Protein AF-A0A0M6WQE7-F1 (afdb_monomer_lite)

InterPro domains:
  IPR007627 RNA polymerase sigma-70 region 2 [PF04542] (54-116)
  IPR013325 RNA polymerase sigma factor, region 2 [SSF88946] (50-130)
  IPR039425 RNA polymerase sigma-70-like [PTHR43133] (47-151)

Sequence (151 aa):
MVICLERTIFWQERLHVAAADCWRICRQHLLQMAVKQEKQDERAAVNQKAEKLLKDYGNSILRMAYAYLHNMSDAEDILQETLIKYLQTAPVLENPAHEKAWLLKVAANLSKNRIDYNRIRQTDELEETLVAEKREDLRFVWEAVRALPEK

Structure (mmCIF, N/CA/C/O backbone):
data_AF-A0A0M6WQE7-F1
#
_entry.id   AF-A0A0M6WQE7-F1
#
loop_
_atom_site.group_PDB
_atom_site.id
_atom_site.type_symbol
_atom_site.label_atom_id
_atom_site.label_alt_id
_atom_site.label_comp_id
_atom_site.label_asym_id
_atom_site.label_entity_id
_atom_site.label_seq_id
_atom_site.pdbx_PDB_ins_code
_atom_site.Cartn_x
_atom_site.Cartn_y
_atom_site.Cartn_z
_atom_site.occupancy
_atom_site.B_iso_or_equiv
_atom_site.auth_seq_id
_atom_site.auth_comp_id
_atom_site.auth_asym_id
_atom_site.auth_atom_id
_atom_site.pdbx_PDB_model_num
ATOM 1 N N . MET A 1 1 ? -40.754 45.560 50.103 1.00 53.50 1 MET A N 1
ATOM 2 C CA . MET A 1 1 ? -40.976 44.095 50.123 1.00 53.50 1 MET A CA 1
ATOM 3 C C . MET A 1 1 ? -40.876 43.463 48.729 1.00 53.50 1 MET A C 1
ATOM 5 O O . MET A 1 1 ? -40.276 42.405 48.625 1.00 53.50 1 MET A O 1
ATOM 9 N N . VAL A 1 2 ? -41.343 44.130 47.660 1.00 48.94 2 VAL A N 1
ATOM 10 C CA . VAL A 1 2 ? -41.249 43.652 46.256 1.00 48.94 2 VAL A CA 1
ATOM 11 C C . VAL A 1 2 ? -39.797 43.454 45.764 1.00 48.94 2 VAL A C 1
ATOM 13 O O . VAL A 1 2 ? -39.472 42.398 45.240 1.00 48.94 2 VAL A O 1
ATOM 16 N N . ILE A 1 3 ? -38.882 44.382 46.075 1.00 52.53 3 ILE A N 1
ATOM 17 C CA . ILE A 1 3 ? -37.453 44.319 45.674 1.00 52.53 3 ILE A CA 1
ATOM 18 C C . ILE A 1 3 ? -36.704 43.109 46.282 1.00 52.53 3 ILE A C 1
ATOM 20 O O . ILE A 1 3 ? -35.708 42.636 45.737 1.00 52.53 3 ILE A O 1
ATOM 24 N N . CYS A 1 4 ? -37.169 42.592 47.426 1.00 47.94 4 CYS A N 1
ATOM 25 C CA . CYS A 1 4 ? -36.535 41.448 48.087 1.00 47.94 4 CYS A CA 1
ATOM 26 C C . CYS A 1 4 ? -36.903 40.121 47.401 1.00 47.94 4 CYS A C 1
ATOM 28 O O . CYS A 1 4 ? -36.045 39.257 47.255 1.00 47.94 4 CYS A O 1
ATOM 30 N N . LEU A 1 5 ? -38.149 40.004 46.922 1.00 47.47 5 LEU A N 1
ATOM 31 C CA . LEU A 1 5 ? -38.651 38.843 46.179 1.00 47.47 5 LEU A CA 1
ATOM 32 C C . LEU A 1 5 ? -38.084 38.770 44.752 1.00 47.47 5 LEU A C 1
ATOM 34 O O . LEU A 1 5 ? -37.711 37.692 44.307 1.00 47.47 5 LEU A O 1
ATOM 38 N N . GLU A 1 6 ? -37.930 39.899 44.054 1.00 43.09 6 GLU A N 1
ATOM 39 C CA . GLU A 1 6 ? -37.287 39.917 42.726 1.00 43.09 6 GLU A CA 1
ATOM 40 C C . GLU A 1 6 ? -35.810 39.508 42.792 1.00 43.09 6 GLU A C 1
ATOM 42 O O . GLU A 1 6 ? -35.320 38.773 41.935 1.00 43.09 6 GLU A O 1
ATOM 47 N N . ARG A 1 7 ? -35.094 39.923 43.847 1.00 49.84 7 ARG A N 1
ATOM 48 C CA . ARG A 1 7 ? -33.700 39.516 44.058 1.00 49.84 7 ARG A CA 1
ATOM 49 C C . ARG A 1 7 ? -33.574 38.022 44.351 1.00 49.84 7 ARG A C 1
ATOM 51 O O . ARG A 1 7 ? -32.679 37.397 43.793 1.00 49.84 7 ARG A O 1
ATOM 58 N N . THR A 1 8 ? -34.427 37.428 45.184 1.00 56.59 8 THR A N 1
ATOM 59 C CA . THR A 1 8 ? -34.358 35.982 45.462 1.00 56.59 8 THR A CA 1
ATOM 60 C C . THR A 1 8 ? -34.735 35.134 44.249 1.00 56.59 8 THR A C 1
ATOM 62 O O . THR A 1 8 ? -34.053 34.145 43.991 1.00 56.59 8 THR A O 1
ATOM 65 N N . ILE A 1 9 ? -35.729 35.549 43.455 1.00 56.34 9 ILE A N 1
ATOM 66 C CA . ILE A 1 9 ? -36.087 34.886 42.188 1.00 56.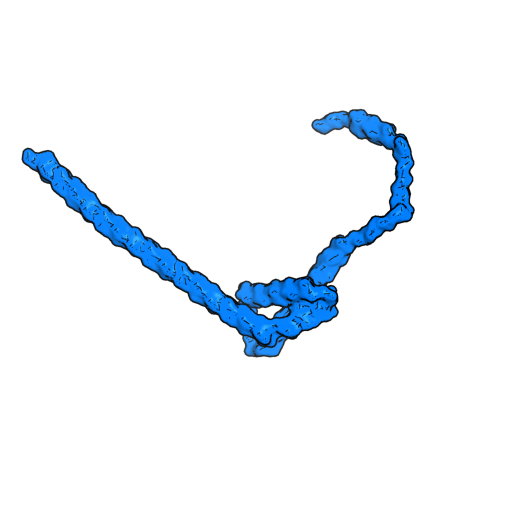34 9 ILE A CA 1
ATOM 67 C C . ILE A 1 9 ? -34.909 34.935 41.201 1.00 56.34 9 ILE A C 1
ATOM 69 O O . ILE A 1 9 ? -34.519 33.901 40.664 1.00 56.34 9 ILE A O 1
ATOM 73 N N . PHE A 1 10 ? -34.253 36.093 41.060 1.00 53.56 10 PHE A N 1
ATOM 74 C CA . PHE A 1 10 ? -33.064 36.253 40.215 1.00 53.56 10 PHE A CA 1
ATOM 75 C C . PHE A 1 10 ? -31.886 35.364 40.652 1.00 53.56 10 PHE A C 1
ATOM 77 O O . PHE A 1 10 ? -31.195 34.781 39.818 1.00 53.56 10 PHE A O 1
ATOM 84 N N . TRP A 1 11 ? -31.643 35.224 41.960 1.00 56.78 11 TRP A N 1
ATOM 85 C CA . TRP A 1 11 ? -30.600 34.328 42.481 1.00 56.78 11 TRP A CA 1
ATOM 86 C C . TRP A 1 11 ? -30.935 32.845 42.270 1.00 56.78 11 TRP A C 1
ATOM 88 O O . TRP A 1 11 ? -30.036 32.052 41.985 1.00 56.78 11 TRP A O 1
ATOM 98 N N . GLN A 1 12 ? -32.211 32.471 42.367 1.00 51.53 12 GLN A N 1
ATOM 99 C CA . GLN A 1 12 ? -32.670 31.097 42.182 1.00 51.53 12 GLN A CA 1
ATOM 100 C C . GLN A 1 12 ? -32.622 30.669 40.707 1.00 51.53 12 GLN A C 1
ATOM 102 O O . GLN A 1 12 ? -32.085 29.603 40.405 1.00 51.53 12 GLN A O 1
ATOM 107 N N . GLU A 1 13 ? -33.054 31.525 39.775 1.00 54.16 13 GLU A N 1
ATOM 108 C CA . GLU A 1 13 ? -32.881 31.305 38.330 1.00 54.16 13 GLU A CA 1
ATOM 109 C C . GLU A 1 13 ? -31.404 31.140 37.956 1.00 54.16 13 GLU A C 1
ATOM 111 O O . GLU A 1 13 ? -31.044 30.229 37.212 1.00 54.16 13 GLU A O 1
ATOM 116 N N . ARG A 1 14 ? -30.516 31.954 38.535 1.00 60.91 14 ARG A N 1
ATOM 117 C CA . ARG A 1 14 ? -29.074 31.900 38.262 1.00 60.91 14 ARG A CA 1
ATOM 118 C C . ARG A 1 14 ? -28.413 30.609 38.768 1.00 60.91 14 ARG A C 1
ATOM 120 O O . ARG A 1 14 ? -27.512 30.094 38.108 1.00 60.91 14 ARG A O 1
ATOM 127 N N . LEU A 1 15 ? -28.879 30.060 39.894 1.00 61.75 15 LEU A N 1
ATOM 128 C CA . LEU A 1 15 ? -28.459 28.749 40.413 1.00 61.75 15 LEU A CA 1
ATOM 129 C C . LEU A 1 15 ? -28.953 27.590 39.533 1.00 61.75 15 LEU A C 1
ATOM 131 O O . LEU A 1 15 ? -28.186 26.669 39.250 1.00 61.75 15 LEU A O 1
ATOM 135 N N . HIS A 1 16 ? -30.197 27.649 39.050 1.00 61.12 16 HIS A N 1
ATOM 136 C CA . HIS A 1 16 ? -30.735 26.654 38.118 1.00 61.12 16 HIS A CA 1
ATOM 137 C C . HIS A 1 16 ? -30.023 26.683 36.756 1.00 61.12 16 HIS A C 1
ATOM 139 O O . HIS A 1 16 ? -29.693 25.622 36.225 1.00 61.12 16 HIS A O 1
ATOM 145 N N . VAL A 1 17 ? -29.719 27.871 36.220 1.00 64.00 17 VAL A N 1
ATOM 146 C CA . VAL A 1 17 ? -28.952 28.033 34.972 1.00 64.00 17 VAL A CA 1
ATOM 147 C C . VAL A 1 17 ? -27.523 27.506 35.131 1.00 64.00 17 VAL A C 1
ATOM 149 O O . VAL A 1 17 ? -27.076 26.730 34.294 1.00 64.00 17 VAL A O 1
ATOM 152 N N . ALA A 1 18 ? -26.837 27.812 36.238 1.00 67.38 18 ALA A N 1
ATOM 153 C CA . ALA A 1 18 ? -25.493 27.289 36.503 1.00 67.38 18 ALA A CA 1
ATOM 154 C C . ALA A 1 18 ? -25.460 25.752 36.630 1.00 67.38 18 ALA A C 1
ATOM 156 O O . ALA A 1 18 ? -24.535 25.106 36.136 1.00 67.38 18 ALA A O 1
ATOM 157 N N . ALA A 1 19 ? -26.477 25.147 37.253 1.00 69.56 19 ALA A N 1
ATOM 158 C CA . ALA A 1 19 ? -26.597 23.691 37.341 1.00 69.56 19 ALA A CA 1
ATOM 159 C C . ALA A 1 19 ? -26.896 23.052 35.970 1.00 69.56 19 ALA A C 1
ATOM 161 O O . ALA A 1 19 ? -26.311 22.024 35.624 1.00 69.56 19 ALA A O 1
ATOM 162 N N . ALA A 1 20 ? -27.759 23.682 35.166 1.00 72.50 20 ALA A N 1
ATOM 163 C CA . ALA A 1 20 ? -28.065 23.253 33.803 1.00 72.50 20 ALA A CA 1
ATOM 164 C C . ALA A 1 20 ? -26.851 23.376 32.866 1.00 72.50 20 ALA A C 1
ATOM 166 O O . ALA A 1 20 ? -26.615 22.484 32.050 1.00 72.50 20 ALA A O 1
ATOM 167 N N . ASP A 1 21 ? -26.049 24.432 33.008 1.00 78.44 21 ASP A N 1
ATOM 168 C CA . ASP A 1 21 ? -24.809 24.624 32.255 1.00 78.44 21 ASP A CA 1
ATOM 169 C C . ASP A 1 21 ? -23.727 23.626 32.689 1.00 78.44 21 ASP A C 1
ATOM 171 O O . ASP A 1 21 ? -23.065 23.043 31.833 1.00 78.44 21 ASP A O 1
ATOM 175 N N . CYS A 1 22 ? -23.603 23.334 33.989 1.00 76.75 22 CYS A N 1
ATOM 176 C CA . CYS A 1 22 ? -22.722 22.277 34.494 1.00 76.75 22 CYS A CA 1
ATOM 177 C C . CYS A 1 22 ? -23.102 20.901 33.916 1.00 76.75 22 CYS A C 1
ATOM 179 O O . CYS A 1 22 ? -22.245 20.173 33.408 1.00 76.75 22 CYS A O 1
ATOM 181 N N . TRP A 1 23 ? -24.400 20.574 33.892 1.00 82.81 23 TRP A N 1
ATOM 182 C CA . TRP A 1 23 ? -24.903 19.351 33.264 1.00 82.81 23 TRP A CA 1
ATOM 183 C 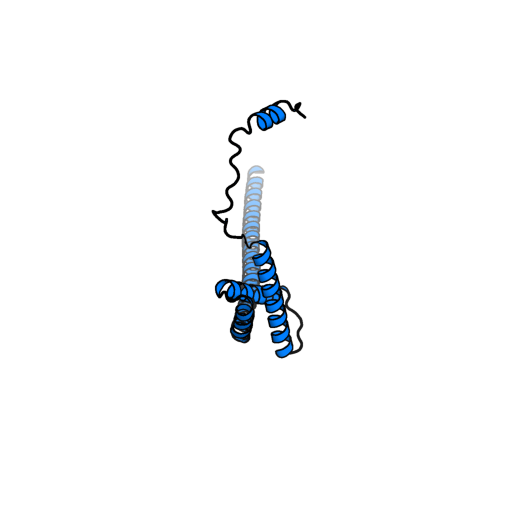C . TRP A 1 23 ? -24.663 19.333 31.744 1.00 82.81 23 TRP A C 1
ATOM 185 O O . TRP A 1 23 ? -24.211 18.320 31.209 1.00 82.81 23 TRP A O 1
ATOM 195 N N . ARG A 1 24 ? -24.885 20.456 31.043 1.00 85.62 24 ARG A N 1
ATOM 196 C CA . ARG A 1 24 ? -24.636 20.595 29.597 1.00 85.62 24 ARG A CA 1
ATOM 197 C C . ARG A 1 24 ? -23.156 20.414 29.253 1.00 85.62 24 ARG A C 1
ATOM 199 O O . ARG A 1 24 ? -22.849 19.678 28.319 1.00 85.62 24 ARG A O 1
ATOM 206 N N . ILE A 1 25 ? -22.250 21.038 30.005 1.00 87.31 25 ILE A N 1
ATOM 207 C CA . ILE A 1 25 ? -20.796 20.930 29.814 1.00 87.31 25 ILE A CA 1
ATOM 208 C C . ILE A 1 25 ? -20.333 19.496 30.076 1.00 87.31 25 ILE A C 1
ATOM 210 O O . ILE A 1 25 ? -19.616 18.930 29.253 1.00 87.31 25 ILE A O 1
ATOM 214 N N . CYS A 1 26 ? -20.779 18.882 31.175 1.00 81.94 26 CYS A N 1
ATOM 215 C CA . CYS A 1 26 ? -20.408 17.509 31.514 1.00 81.94 26 CYS A CA 1
ATOM 216 C C . CYS A 1 26 ? -20.911 16.511 30.452 1.00 81.94 26 CYS A C 1
ATOM 218 O O . CYS A 1 26 ? -20.150 15.669 29.976 1.00 81.94 26 CYS A O 1
ATOM 220 N N . ARG A 1 27 ? -22.157 16.671 29.978 1.00 89.75 27 ARG A N 1
ATOM 221 C CA . ARG A 1 27 ? -22.723 15.884 28.868 1.00 89.75 27 ARG A CA 1
ATOM 222 C C . ARG A 1 27 ? -21.941 16.074 27.568 1.00 89.75 27 ARG A C 1
ATOM 224 O O . ARG A 1 27 ? -21.649 15.092 26.892 1.00 89.75 27 ARG A O 1
ATOM 231 N N . GLN A 1 28 ? -21.586 17.313 27.225 1.00 88.44 28 GLN A N 1
ATOM 232 C CA . GLN A 1 28 ? -20.800 17.617 26.029 1.00 88.44 28 GLN A CA 1
ATOM 233 C C . GLN A 1 28 ? -19.412 16.969 26.090 1.00 88.44 28 GLN A C 1
ATOM 235 O O . GLN A 1 28 ? -18.962 16.392 25.102 1.00 88.44 28 GLN A O 1
ATOM 240 N N . HIS A 1 29 ? -18.754 17.019 27.248 1.00 85.88 29 HIS A N 1
ATOM 241 C CA . HIS A 1 29 ? -17.441 16.413 27.447 1.00 85.88 29 HIS A CA 1
ATOM 242 C C . HIS A 1 29 ? -17.509 14.882 27.335 1.00 85.88 29 HIS A C 1
ATOM 244 O O . HIS A 1 29 ? -16.696 14.287 26.634 1.00 85.88 29 HIS A O 1
ATOM 250 N N . LEU A 1 30 ? -18.519 14.244 27.939 1.00 88.25 30 LEU A N 1
ATOM 251 C CA . LEU A 1 30 ? -18.746 12.797 27.820 1.00 88.25 30 LEU A CA 1
ATOM 252 C C . LEU A 1 30 ? -19.002 12.366 26.368 1.00 88.25 30 LEU A C 1
ATOM 254 O O . LEU A 1 30 ? -18.436 11.371 25.920 1.00 88.25 30 LEU A O 1
ATOM 258 N N . LEU A 1 31 ? -19.791 13.136 25.609 1.00 89.38 31 LEU A N 1
ATOM 259 C CA . LEU A 1 31 ? -20.003 12.890 24.177 1.00 89.38 31 LEU A CA 1
ATOM 260 C C . LEU A 1 31 ? -18.699 13.016 23.380 1.00 89.38 31 LEU A C 1
ATOM 262 O O . LEU A 1 31 ? -18.402 12.169 22.542 1.00 89.38 31 LEU A O 1
ATOM 266 N N . GLN A 1 32 ? -17.892 14.042 23.660 1.00 88.38 32 GLN A N 1
ATOM 267 C CA . GLN A 1 32 ? -16.588 14.217 23.017 1.00 88.38 32 GLN A CA 1
ATOM 268 C C . GLN A 1 32 ? -15.623 13.073 23.343 1.00 88.38 32 GLN A C 1
ATOM 270 O O . GLN A 1 32 ? -14.900 12.617 22.458 1.00 88.38 32 GLN A O 1
ATOM 275 N N . MET A 1 33 ? -15.621 12.585 24.585 1.00 88.62 33 MET A N 1
ATOM 276 C CA . MET A 1 33 ? -14.814 11.434 24.990 1.00 88.62 33 MET A CA 1
ATOM 277 C C . MET A 1 33 ? -15.259 10.151 24.285 1.00 88.62 33 MET A C 1
ATOM 279 O O . MET A 1 33 ? -14.402 9.419 23.801 1.00 88.62 33 MET A O 1
ATOM 283 N N . ALA A 1 34 ? -16.567 9.910 24.154 1.00 87.75 34 ALA A N 1
ATOM 284 C CA . ALA A 1 34 ? -17.098 8.746 23.444 1.00 87.75 34 ALA A CA 1
ATOM 285 C C . ALA A 1 34 ? -16.719 8.751 21.952 1.00 87.75 34 ALA A C 1
ATOM 287 O O . ALA A 1 34 ? -16.172 7.769 21.459 1.00 87.75 34 ALA A O 1
ATOM 288 N N . VAL A 1 35 ? -16.895 9.881 21.255 1.00 91.00 35 VAL A N 1
ATOM 289 C CA . VAL A 1 35 ? -16.475 10.028 19.844 1.00 91.00 35 VAL A CA 1
ATOM 290 C C . VAL A 1 35 ? -14.959 9.870 19.692 1.00 91.00 35 VAL A C 1
ATOM 292 O O . VAL A 1 35 ? -14.468 9.333 18.698 1.00 91.00 35 VAL A O 1
ATOM 295 N N . LYS A 1 36 ? -14.182 10.354 20.668 1.00 90.81 36 LYS A N 1
ATOM 296 C CA . LYS A 1 36 ? -12.728 10.177 20.670 1.00 90.81 36 LYS A CA 1
ATOM 297 C C . LYS A 1 36 ? -12.349 8.703 20.826 1.00 90.81 36 LYS A C 1
ATOM 299 O O . LYS A 1 36 ? -11.424 8.276 20.142 1.00 90.81 36 LYS A O 1
ATOM 304 N N . GLN A 1 37 ? -13.053 7.962 21.680 1.00 89.38 37 GLN A N 1
ATOM 305 C CA . GLN A 1 37 ? -12.836 6.532 21.882 1.00 89.38 37 GLN A CA 1
ATOM 306 C C . GLN A 1 37 ? -13.166 5.735 20.616 1.00 89.38 37 GLN A C 1
ATOM 308 O O . GLN A 1 37 ? -12.316 4.997 20.139 1.00 89.38 37 GLN A O 1
ATOM 313 N N . GLU A 1 38 ? -14.325 5.977 20.002 1.00 90.38 38 GLU A N 1
ATOM 314 C CA . GLU A 1 38 ? -14.735 5.314 18.756 1.00 90.38 38 GLU A CA 1
ATOM 315 C C . GLU A 1 38 ? -13.688 5.502 17.645 1.00 90.38 38 GLU A C 1
ATOM 317 O O . GLU A 1 38 ? -13.218 4.538 17.044 1.00 90.38 38 GLU A O 1
ATOM 322 N N . LYS A 1 39 ? -13.198 6.735 17.459 1.00 91.38 39 LYS A N 1
ATOM 323 C CA . LYS A 1 39 ? -12.102 7.014 16.515 1.00 91.38 39 LYS A CA 1
ATOM 324 C C . LYS A 1 39 ? -10.794 6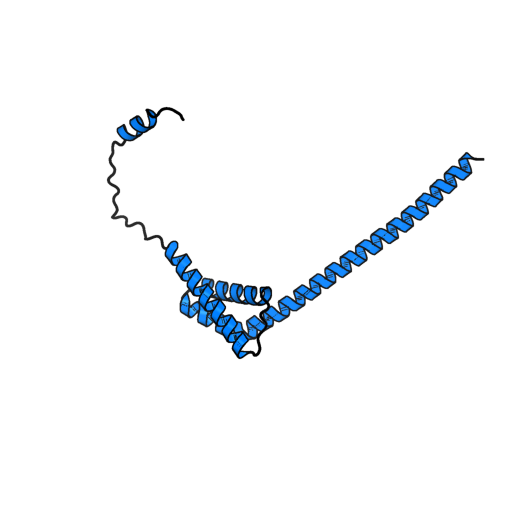.314 16.875 1.00 91.38 39 LYS A C 1
ATOM 326 O O . LYS A 1 39 ? -9.990 6.031 15.986 1.00 91.38 39 LYS A O 1
ATOM 331 N N . GLN A 1 40 ? -10.505 6.121 18.161 1.00 91.56 40 GLN A N 1
ATOM 332 C CA . GLN A 1 40 ? -9.320 5.378 18.588 1.00 91.56 40 GLN A CA 1
ATOM 333 C C . GLN A 1 40 ? -9.463 3.889 18.276 1.00 91.56 40 GLN A C 1
ATOM 335 O O . GLN A 1 40 ? -8.506 3.295 17.781 1.00 91.56 40 GLN A O 1
ATOM 340 N N . ASP A 1 41 ? -10.649 3.326 18.480 1.00 92.44 41 ASP A N 1
ATOM 341 C CA . ASP A 1 41 ? -10.947 1.923 18.206 1.00 92.44 41 ASP A CA 1
ATOM 342 C C . ASP A 1 41 ? -10.889 1.630 16.696 1.00 92.44 41 ASP A C 1
ATOM 344 O O . ASP A 1 41 ? -10.244 0.669 16.273 1.00 92.44 41 ASP A O 1
ATOM 348 N N . GLU A 1 42 ? -11.442 2.517 15.861 1.00 92.50 42 GLU A N 1
ATOM 349 C CA . GLU A 1 42 ? -11.317 2.447 14.398 1.00 92.50 42 GLU A CA 1
ATOM 350 C C . GLU A 1 42 ? -9.851 2.466 13.946 1.00 92.50 42 GLU A C 1
ATOM 352 O O . GLU A 1 42 ? -9.416 1.631 13.148 1.00 92.50 42 GLU A O 1
ATOM 357 N N . ARG A 1 43 ? -9.051 3.399 14.481 1.00 93.00 43 ARG A N 1
ATOM 358 C CA . ARG A 1 43 ? -7.615 3.492 14.172 1.00 93.00 43 ARG A CA 1
ATOM 359 C C . ARG A 1 43 ? -6.864 2.239 14.604 1.00 93.00 43 ARG A C 1
ATOM 361 O 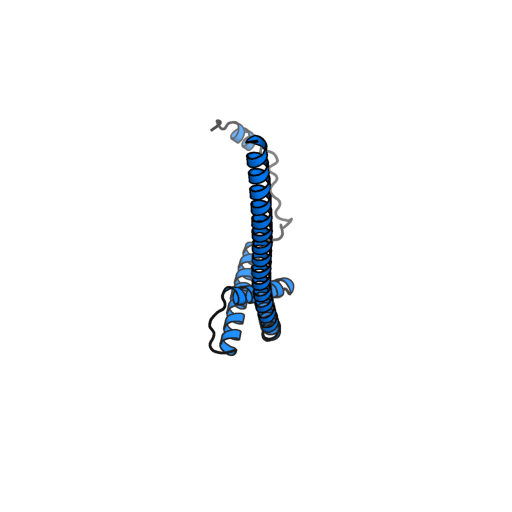O . ARG A 1 43 ? -5.994 1.775 13.871 1.00 93.00 43 ARG A O 1
ATOM 368 N N . ALA A 1 44 ? -7.191 1.685 15.769 1.00 94.19 44 ALA A N 1
ATOM 369 C CA . ALA A 1 44 ? -6.591 0.449 16.250 1.00 94.19 44 ALA A CA 1
ATOM 370 C C . ALA A 1 44 ? -6.917 -0.730 15.319 1.00 94.19 44 ALA A C 1
ATOM 372 O O . ALA A 1 44 ? -6.014 -1.487 14.965 1.00 94.19 44 ALA A O 1
ATOM 373 N N . ALA A 1 45 ? -8.164 -0.842 14.855 1.00 94.00 45 ALA A N 1
ATOM 374 C CA . ALA A 1 45 ? -8.573 -1.872 13.903 1.00 94.00 45 ALA A CA 1
ATOM 375 C C . ALA A 1 45 ? -7.834 -1.746 12.558 1.00 94.00 45 ALA A C 1
ATOM 377 O O . ALA A 1 45 ? -7.338 -2.741 12.021 1.00 94.00 45 ALA A O 1
ATOM 378 N N . VAL A 1 46 ? -7.691 -0.521 12.037 1.00 94.88 46 VAL A N 1
ATOM 379 C CA . VAL A 1 46 ? -6.912 -0.258 10.814 1.00 94.88 46 VAL A CA 1
ATOM 380 C C . VAL A 1 46 ? -5.444 -0.642 11.005 1.00 94.88 46 VAL A C 1
ATOM 382 O O . VAL A 1 46 ? -4.886 -1.329 10.150 1.00 94.88 46 VAL A O 1
ATOM 385 N N . ASN A 1 47 ? -4.829 -0.271 12.131 1.00 95.94 47 ASN A N 1
ATOM 386 C CA . ASN A 1 47 ? -3.434 -0.605 12.426 1.00 95.94 47 ASN A CA 1
ATOM 387 C C . ASN A 1 47 ? -3.211 -2.120 12.512 1.00 95.94 47 ASN A C 1
ATOM 389 O O . ASN A 1 47 ? -2.266 -2.630 11.915 1.00 95.94 47 ASN A O 1
ATOM 393 N N . GLN A 1 48 ? -4.107 -2.853 13.178 1.00 96.75 48 GLN A N 1
ATOM 394 C CA . GLN A 1 48 ? -4.040 -4.317 13.250 1.00 96.75 48 GLN A CA 1
ATOM 395 C C . GLN A 1 48 ? -4.145 -4.959 11.862 1.00 96.75 48 GLN A C 1
ATOM 397 O O . GLN A 1 48 ? -3.408 -5.892 11.534 1.00 96.75 48 GLN A O 1
ATOM 402 N N . LYS A 1 49 ? -5.043 -4.452 11.008 1.00 95.88 49 LYS A N 1
ATOM 403 C CA . LYS A 1 49 ? -5.173 -4.943 9.632 1.00 95.88 49 LYS A CA 1
ATOM 404 C C . LYS A 1 49 ? -3.925 -4.627 8.803 1.00 95.88 49 LYS A C 1
ATOM 406 O O . LYS A 1 49 ? -3.479 -5.495 8.053 1.00 95.88 49 LYS A O 1
ATOM 411 N N . ALA A 1 50 ? -3.354 -3.432 8.950 1.00 96.81 50 ALA A N 1
ATOM 412 C CA . ALA 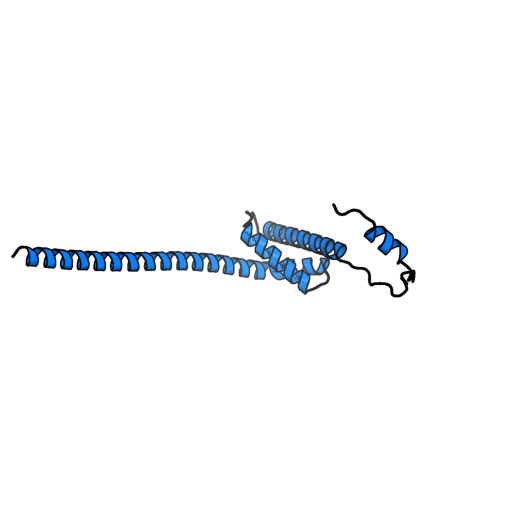A 1 50 ? -2.121 -3.024 8.281 1.00 96.81 50 ALA A CA 1
ATOM 413 C C . ALA A 1 50 ? -0.939 -3.920 8.676 1.00 96.81 50 ALA A C 1
ATOM 415 O O . ALA A 1 50 ? -0.234 -4.427 7.804 1.00 96.81 50 ALA A O 1
ATOM 416 N N . GLU A 1 51 ? -0.771 -4.179 9.974 1.00 98.06 51 GLU A N 1
ATOM 417 C CA . GLU A 1 51 ? 0.262 -5.069 10.507 1.00 98.06 51 GLU A CA 1
ATOM 418 C C . GLU A 1 51 ? 0.129 -6.482 9.931 1.00 98.06 51 GLU A C 1
ATOM 420 O O . GLU A 1 51 ? 1.111 -7.056 9.455 1.00 98.06 51 GLU A O 1
ATOM 425 N N . LYS A 1 52 ? -1.097 -7.020 9.888 1.00 97.56 52 LYS A N 1
ATOM 426 C CA . LYS A 1 52 ? -1.361 -8.334 9.293 1.00 97.56 52 LYS A CA 1
ATOM 427 C C . LYS A 1 52 ? -0.958 -8.378 7.816 1.00 97.56 52 LYS A C 1
ATOM 429 O O . LYS A 1 52 ? -0.249 -9.291 7.404 1.00 97.56 52 LYS A O 1
ATOM 434 N N . LEU A 1 53 ? -1.380 -7.394 7.020 1.00 97.62 53 LEU A N 1
ATOM 435 C CA . LEU A 1 53 ? -1.045 -7.341 5.593 1.00 97.62 53 LEU A CA 1
ATOM 436 C C . LEU A 1 53 ? 0.464 -7.224 5.363 1.00 97.62 53 LEU A C 1
ATOM 438 O O . LEU A 1 53 ? 1.007 -7.893 4.482 1.00 97.62 53 LEU A O 1
ATOM 442 N N . LEU A 1 54 ? 1.143 -6.398 6.162 1.00 98.12 54 LEU A N 1
ATOM 443 C CA . LEU A 1 54 ? 2.589 -6.234 6.092 1.00 98.12 54 LEU A CA 1
ATOM 444 C C . LEU A 1 54 ? 3.308 -7.546 6.420 1.00 98.12 54 LEU A C 1
ATOM 446 O O . LEU A 1 54 ? 4.213 -7.947 5.692 1.00 98.12 54 LEU A O 1
ATOM 450 N N . LYS A 1 55 ? 2.872 -8.244 7.471 1.00 98.31 55 LYS A N 1
ATOM 451 C CA . LYS A 1 55 ? 3.434 -9.534 7.877 1.00 98.31 55 LYS A CA 1
ATOM 452 C C . LYS A 1 55 ? 3.227 -10.618 6.816 1.00 98.31 55 LYS A C 1
ATOM 454 O O . LYS A 1 55 ? 4.169 -11.338 6.493 1.00 98.31 55 LYS A O 1
ATOM 459 N N . ASP A 1 56 ? 2.020 -10.716 6.265 1.00 97.88 56 ASP A N 1
ATOM 460 C CA . ASP A 1 56 ? 1.641 -11.802 5.356 1.00 97.88 56 ASP A CA 1
ATOM 461 C C . ASP A 1 56 ? 2.188 -11.584 3.932 1.00 97.88 56 ASP A C 1
ATOM 463 O O . ASP A 1 56 ? 2.620 -12.529 3.264 1.00 97.88 56 ASP A O 1
ATOM 467 N N . TYR A 1 57 ? 2.200 -10.334 3.455 1.00 98.44 57 TYR A N 1
ATOM 468 C CA . TYR A 1 57 ? 2.473 -10.015 2.050 1.00 98.44 57 TYR A CA 1
ATOM 469 C C . TYR A 1 57 ? 3.648 -9.063 1.822 1.00 98.44 57 TYR A C 1
ATOM 471 O O . TYR A 1 57 ? 4.129 -8.990 0.688 1.00 98.44 57 TYR A O 1
ATOM 479 N N . GLY A 1 58 ? 4.156 -8.387 2.857 1.00 98.31 58 GLY A N 1
ATOM 480 C CA . GLY A 1 58 ? 5.176 -7.341 2.731 1.00 98.31 58 GLY A CA 1
ATOM 481 C C . GLY A 1 58 ? 6.399 -7.791 1.937 1.00 98.31 58 GLY A C 1
ATOM 482 O O . GLY A 1 58 ? 6.729 -7.195 0.917 1.00 98.31 58 GLY A O 1
ATOM 483 N N . ASN A 1 59 ? 6.995 -8.930 2.295 1.00 98.56 59 ASN A N 1
ATOM 484 C CA . ASN A 1 59 ? 8.144 -9.474 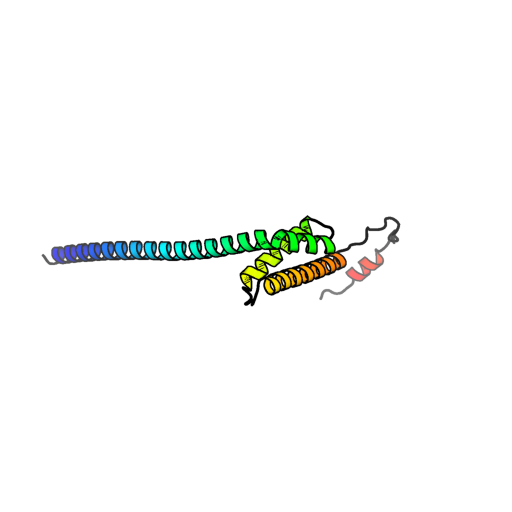1.560 1.00 98.56 59 ASN A CA 1
ATOM 485 C C . ASN A 1 59 ? 7.834 -9.792 0.087 1.00 98.56 59 ASN A C 1
ATOM 487 O O . ASN A 1 59 ? 8.699 -9.629 -0.771 1.00 98.56 59 ASN A O 1
ATOM 491 N N . SER A 1 60 ? 6.620 -10.256 -0.230 1.00 98.50 60 SER A N 1
ATOM 492 C CA . SER A 1 60 ? 6.240 -10.564 -1.619 1.00 98.50 60 SER A CA 1
ATOM 493 C C . SER A 1 60 ? 6.098 -9.288 -2.450 1.00 98.50 60 SER A C 1
ATOM 495 O O . SER A 1 60 ? 6.582 -9.236 -3.579 1.00 98.50 60 SER A O 1
ATOM 497 N N . ILE A 1 61 ? 5.460 -8.265 -1.878 1.00 98.75 61 ILE A N 1
ATOM 498 C CA . ILE A 1 61 ? 5.261 -6.966 -2.524 1.00 98.75 61 ILE A CA 1
ATOM 499 C C . ILE A 1 61 ? 6.610 -6.273 -2.728 1.00 98.75 61 ILE A C 1
ATOM 501 O O . ILE A 1 61 ? 6.919 -5.870 -3.846 1.00 98.75 61 ILE A O 1
ATOM 505 N N . LEU A 1 62 ? 7.438 -6.212 -1.680 1.00 98.69 62 LEU A N 1
ATOM 506 C CA . LEU A 1 62 ? 8.741 -5.551 -1.704 1.00 98.69 62 LEU A CA 1
ATOM 507 C C . LEU A 1 62 ? 9.669 -6.164 -2.751 1.00 98.69 62 LEU A C 1
ATOM 509 O O . LEU A 1 62 ? 10.231 -5.451 -3.575 1.00 98.69 62 LEU A O 1
ATOM 513 N N . ARG A 1 63 ? 9.788 -7.500 -2.767 1.00 98.56 63 ARG A N 1
ATOM 514 C CA . ARG A 1 63 ? 10.630 -8.207 -3.744 1.00 98.56 63 ARG A CA 1
ATOM 515 C C . ARG A 1 63 ? 10.182 -7.953 -5.175 1.00 98.56 63 ARG A C 1
ATOM 517 O O . ARG A 1 63 ? 11.022 -7.804 -6.055 1.00 98.56 63 ARG A O 1
ATOM 524 N N . MET A 1 64 ? 8.875 -7.920 -5.411 1.00 98.44 64 MET A N 1
ATOM 525 C CA . MET A 1 64 ? 8.343 -7.647 -6.738 1.00 98.44 64 MET A CA 1
ATOM 526 C C . MET A 1 64 ? 8.586 -6.191 -7.145 1.00 98.44 64 MET A C 1
ATOM 528 O O . MET A 1 64 ? 9.074 -5.962 -8.244 1.00 98.44 64 MET A O 1
ATOM 532 N N . ALA A 1 65 ? 8.302 -5.218 -6.275 1.00 98.69 65 ALA A N 1
ATOM 533 C CA . ALA A 1 65 ? 8.560 -3.808 -6.562 1.00 98.69 65 ALA A CA 1
ATOM 534 C C . ALA A 1 65 ? 10.054 -3.553 -6.822 1.00 98.69 65 ALA A C 1
ATOM 536 O O . ALA A 1 65 ? 10.410 -2.892 -7.796 1.00 98.69 65 ALA A O 1
ATOM 537 N N . TYR A 1 66 ? 10.934 -4.158 -6.019 1.00 98.56 66 TYR A N 1
ATOM 538 C CA . TYR A 1 66 ? 12.379 -4.082 -6.212 1.00 98.56 66 TYR A CA 1
ATOM 539 C C . TYR A 1 66 ? 12.832 -4.716 -7.533 1.00 98.56 66 TYR A C 1
ATOM 541 O O . TYR A 1 66 ? 13.713 -4.175 -8.192 1.00 98.56 66 TYR A O 1
ATOM 549 N N . ALA A 1 67 ? 12.204 -5.811 -7.971 1.00 98.25 67 ALA A N 1
ATOM 550 C CA . ALA A 1 67 ? 12.497 -6.419 -9.270 1.00 98.25 67 ALA A CA 1
ATOM 551 C C . ALA A 1 67 ? 12.137 -5.519 -10.467 1.00 98.25 67 ALA A C 1
ATOM 553 O O . ALA A 1 67 ? 12.698 -5.707 -11.539 1.00 98.25 67 ALA A O 1
ATOM 554 N N . TYR A 1 68 ? 11.218 -4.560 -10.303 1.00 97.62 68 TYR A N 1
ATOM 555 C CA . TYR A 1 68 ? 10.924 -3.549 -11.325 1.00 97.62 68 TYR A CA 1
ATOM 556 C C . TYR A 1 68 ? 11.842 -2.324 -11.224 1.00 97.62 68 TYR A C 1
ATOM 558 O O . TYR A 1 68 ? 12.259 -1.791 -12.247 1.00 97.62 68 TYR A O 1
ATOM 566 N N . LEU A 1 69 ? 12.096 -1.838 -10.005 1.00 96.75 69 LEU A N 1
ATOM 567 C CA . LEU A 1 69 ? 12.691 -0.514 -9.777 1.00 96.75 69 LEU A CA 1
ATOM 568 C C . LEU A 1 69 ? 14.200 -0.551 -9.538 1.00 96.75 69 LEU A C 1
ATOM 570 O O . LEU A 1 69 ? 14.865 0.458 -9.741 1.00 96.75 69 LEU A O 1
ATOM 574 N N . HIS A 1 70 ? 14.733 -1.678 -9.057 1.00 96.62 70 HIS A N 1
ATOM 575 C CA . HIS A 1 70 ? 16.127 -1.842 -8.625 1.00 96.62 70 HIS A CA 1
ATOM 576 C C . HIS A 1 70 ? 16.622 -0.788 -7.613 1.00 96.62 70 HIS A C 1
ATOM 578 O O . HIS A 1 70 ? 17.820 -0.654 -7.375 1.00 96.62 70 HIS A O 1
ATOM 584 N N . ASN A 1 71 ? 15.695 -0.088 -6.958 1.00 96.12 71 ASN A N 1
ATOM 585 C CA . ASN A 1 71 ? 15.938 0.881 -5.900 1.00 96.12 71 ASN A CA 1
ATOM 586 C C . ASN A 1 71 ? 15.123 0.471 -4.671 1.00 96.12 71 ASN A C 1
ATOM 588 O O . ASN A 1 71 ? 13.903 0.327 -4.751 1.00 96.12 71 ASN A O 1
ATOM 592 N N . MET A 1 72 ? 15.804 0.263 -3.542 1.00 97.81 72 MET A N 1
ATOM 593 C CA . MET A 1 72 ? 15.160 -0.175 -2.303 1.00 97.81 72 MET A CA 1
ATOM 594 C C . MET A 1 72 ? 14.194 0.880 -1.755 1.00 97.81 72 MET A C 1
ATOM 596 O O . MET A 1 72 ? 13.080 0.528 -1.387 1.00 97.81 72 MET A O 1
ATOM 600 N N . SER A 1 73 ? 14.577 2.161 -1.769 1.00 97.88 73 SER A N 1
ATOM 601 C CA . SER A 1 73 ? 13.718 3.240 -1.266 1.00 97.88 73 SER A CA 1
ATOM 602 C C . SER A 1 73 ? 12.434 3.342 -2.084 1.00 97.88 73 SER A C 1
ATOM 604 O O . SER A 1 73 ? 11.346 3.376 -1.520 1.00 97.88 73 SER A O 1
ATOM 606 N N . ASP A 1 74 ? 12.542 3.322 -3.417 1.00 97.38 74 ASP A N 1
ATOM 607 C CA . ASP A 1 74 ? 11.351 3.372 -4.270 1.00 97.38 74 ASP A CA 1
ATOM 608 C C . ASP A 1 74 ? 10.489 2.107 -4.097 1.00 97.38 74 ASP A C 1
ATOM 610 O O . ASP A 1 74 ? 9.263 2.170 -4.155 1.00 97.38 74 ASP A O 1
ATOM 614 N N . ALA A 1 75 ? 11.103 0.942 -3.868 1.00 98.44 75 ALA A N 1
ATOM 615 C CA . ALA A 1 75 ? 10.370 -0.297 -3.625 1.00 98.44 75 ALA A CA 1
ATOM 616 C C . ALA A 1 75 ? 9.601 -0.277 -2.292 1.00 98.44 75 ALA A C 1
ATOM 618 O O . ALA A 1 75 ? 8.467 -0.761 -2.239 1.00 98.44 75 ALA A O 1
ATOM 619 N N . GLU A 1 76 ? 10.186 0.289 -1.235 1.00 98.62 76 GLU A N 1
ATOM 620 C CA . GLU A 1 76 ? 9.521 0.495 0.055 1.00 98.62 76 GLU A CA 1
ATOM 621 C C . GLU A 1 76 ? 8.352 1.477 -0.066 1.00 98.62 76 GLU A C 1
ATOM 623 O O . GLU A 1 76 ? 7.278 1.200 0.475 1.00 98.62 76 GLU A O 1
ATOM 628 N N . ASP A 1 77 ? 8.512 2.562 -0.830 1.00 98.50 77 ASP A N 1
ATOM 629 C CA . ASP A 1 77 ? 7.423 3.493 -1.145 1.00 98.50 77 ASP A CA 1
ATOM 630 C C . ASP A 1 77 ? 6.257 2.770 -1.831 1.00 98.50 77 ASP A C 1
ATOM 632 O O . ASP A 1 77 ? 5.105 2.893 -1.409 1.00 98.50 77 ASP A O 1
ATOM 636 N N . ILE A 1 78 ? 6.541 1.968 -2.868 1.00 98.62 78 ILE A N 1
ATOM 637 C CA . ILE A 1 78 ? 5.504 1.205 -3.577 1.00 98.62 78 ILE A CA 1
ATOM 638 C C . ILE A 1 78 ? 4.817 0.201 -2.648 1.00 98.62 78 ILE A C 1
ATOM 640 O O . ILE A 1 78 ? 3.595 0.027 -2.726 1.00 98.62 78 ILE A O 1
ATOM 644 N N . LEU A 1 79 ? 5.567 -0.460 -1.762 1.00 98.62 79 LEU A N 1
ATOM 645 C CA . LEU A 1 79 ? 4.993 -1.355 -0.761 1.00 98.62 79 LEU A CA 1
ATOM 646 C C . LEU A 1 79 ? 4.011 -0.608 0.145 1.00 98.62 79 LEU A C 1
ATOM 648 O O . LEU A 1 79 ? 2.875 -1.059 0.308 1.00 98.62 79 LEU A O 1
ATOM 652 N N . GLN A 1 80 ? 4.421 0.535 0.692 1.00 98.38 80 GLN A N 1
ATOM 653 C CA . GLN A 1 80 ? 3.583 1.336 1.581 1.00 98.38 80 GLN A CA 1
ATOM 654 C C . GLN A 1 80 ? 2.331 1.834 0.855 1.00 98.38 80 GLN A C 1
ATOM 656 O O . GLN A 1 80 ? 1.217 1.644 1.345 1.00 98.38 80 GLN A O 1
ATOM 661 N N . GLU A 1 81 ? 2.484 2.388 -0.349 1.00 98.62 81 GLU A N 1
ATOM 662 C CA . GLU A 1 81 ? 1.364 2.889 -1.147 1.00 98.62 81 GLU A CA 1
ATOM 663 C C . GLU A 1 81 ? 0.367 1.773 -1.500 1.00 98.62 81 GLU A C 1
ATOM 665 O O . GLU A 1 81 ? -0.849 1.971 -1.444 1.00 98.62 81 GLU A O 1
ATOM 670 N N . THR A 1 82 ? 0.861 0.570 -1.801 1.00 98.56 82 THR A N 1
ATOM 671 C CA . THR A 1 82 ? 0.014 -0.597 -2.084 1.00 98.56 82 THR A CA 1
ATOM 672 C C . THR A 1 82 ? -0.836 -0.983 -0.874 1.00 98.56 82 THR A C 1
ATOM 674 O O . THR A 1 82 ? -2.042 -1.202 -1.016 1.00 98.56 82 THR A O 1
ATOM 677 N N . LEU A 1 83 ? -0.239 -1.037 0.322 1.00 98.31 83 LEU A N 1
ATOM 678 C CA . LEU A 1 83 ? -0.965 -1.345 1.557 1.00 98.31 83 LEU A CA 1
ATOM 679 C C . LEU A 1 83 ? -1.984 -0.252 1.902 1.00 98.31 83 LEU A C 1
ATOM 681 O O . LEU A 1 83 ? -3.117 -0.566 2.267 1.00 98.31 83 LEU A O 1
ATOM 685 N N . ILE A 1 84 ? -1.625 1.022 1.716 1.00 98.06 84 ILE A N 1
ATOM 686 C CA . ILE A 1 84 ? -2.540 2.154 1.913 1.00 98.06 84 ILE A CA 1
ATOM 687 C C . ILE A 1 84 ? -3.745 2.040 0.972 1.00 98.06 84 ILE A C 1
ATOM 689 O O . ILE A 1 84 ? -4.886 2.128 1.430 1.00 98.06 84 ILE A O 1
ATOM 693 N N . LYS A 1 85 ? -3.526 1.771 -0.322 1.00 98.00 85 LYS A N 1
ATOM 694 C CA . LYS A 1 85 ? -4.622 1.581 -1.288 1.00 98.00 85 LYS A CA 1
ATOM 695 C C . LYS A 1 85 ? -5.514 0.407 -0.919 1.00 98.00 85 LYS A C 1
ATOM 697 O O . LYS A 1 85 ? -6.729 0.510 -1.082 1.00 98.00 85 LYS A O 1
ATOM 702 N N . TYR A 1 86 ? -4.941 -0.686 -0.416 1.00 97.81 86 TYR A N 1
ATOM 703 C CA . TYR A 1 86 ? -5.725 -1.818 0.067 1.00 97.81 86 TYR A CA 1
ATOM 704 C C . TYR A 1 86 ? -6.643 -1.401 1.223 1.00 97.81 86 TYR A C 1
ATOM 706 O O . TYR A 1 86 ? -7.836 -1.686 1.181 1.00 97.81 86 TYR A O 1
ATOM 714 N N . LEU A 1 87 ? -6.113 -0.703 2.233 1.00 96.50 87 LEU A N 1
ATOM 715 C CA . LEU A 1 87 ? -6.882 -0.276 3.409 1.00 96.50 87 LEU A CA 1
ATOM 716 C C . LEU A 1 87 ? -7.971 0.748 3.063 1.00 96.50 87 LEU A C 1
ATOM 718 O O . LEU A 1 87 ? -9.052 0.700 3.639 1.00 96.50 87 LEU A O 1
ATOM 722 N N . GLN A 1 88 ? -7.704 1.648 2.114 1.00 95.94 88 GLN A N 1
ATOM 723 C CA . GLN A 1 88 ? -8.675 2.644 1.646 1.00 95.94 88 GLN A CA 1
ATOM 724 C C . GLN A 1 88 ? -9.775 2.034 0.774 1.00 95.94 88 GLN A C 1
ATOM 726 O O . GLN A 1 88 ? -10.935 2.416 0.887 1.00 95.94 88 GLN A O 1
ATOM 731 N N . THR A 1 89 ? -9.408 1.110 -0.117 1.00 95.44 89 THR A N 1
ATOM 732 C CA . THR A 1 89 ? -10.356 0.498 -1.060 1.00 95.44 89 THR A CA 1
ATOM 733 C C . THR A 1 89 ? -11.163 -0.617 -0.400 1.00 95.44 89 THR A C 1
ATOM 735 O O . THR A 1 89 ? -12.302 -0.844 -0.789 1.00 95.44 89 THR A O 1
ATOM 738 N N . ALA A 1 90 ? -10.566 -1.321 0.569 1.00 92.38 90 ALA A N 1
ATOM 739 C CA . ALA A 1 90 ? -11.125 -2.488 1.250 1.00 92.38 90 ALA A CA 1
ATOM 740 C C . ALA A 1 90 ? -11.815 -3.474 0.276 1.00 92.38 90 ALA A C 1
ATOM 742 O O . ALA A 1 90 ? -13.018 -3.722 0.391 1.00 92.38 90 ALA A O 1
ATOM 743 N N . PRO A 1 91 ? -11.085 -4.014 -0.722 1.00 92.81 91 PRO A N 1
ATOM 744 C CA . PRO A 1 91 ? -11.691 -4.823 -1.774 1.00 92.81 91 PRO A CA 1
ATOM 745 C C . PRO A 1 91 ? -12.310 -6.108 -1.211 1.00 92.81 91 PRO A C 1
ATOM 747 O O . PRO A 1 91 ? -11.710 -6.797 -0.384 1.00 92.81 91 PRO A O 1
ATOM 750 N N . VAL A 1 92 ? -13.494 -6.468 -1.711 1.00 93.56 92 VAL A N 1
ATOM 751 C CA . VAL A 1 92 ? -14.128 -7.755 -1.405 1.00 93.56 92 VAL A CA 1
ATOM 752 C C . VAL A 1 92 ? -13.433 -8.840 -2.224 1.00 93.56 92 VAL A C 1
ATOM 754 O O . VAL A 1 92 ? -13.452 -8.812 -3.453 1.00 93.56 92 VAL A O 1
ATOM 757 N N . LEU A 1 93 ? -12.784 -9.776 -1.536 1.00 94.56 93 LEU A N 1
ATOM 758 C CA . LEU A 1 93 ? -11.949 -10.814 -2.134 1.00 94.56 93 LEU A CA 1
ATOM 759 C C . LEU A 1 93 ? -12.349 -12.176 -1.569 1.00 94.56 93 LEU A C 1
ATOM 761 O O . LEU A 1 93 ? -12.582 -12.318 -0.373 1.00 94.56 93 LEU A O 1
ATOM 765 N N . GLU A 1 94 ? -12.416 -13.178 -2.438 1.00 91.88 94 GLU A N 1
ATOM 766 C CA . GLU A 1 94 ? -12.970 -14.493 -2.093 1.00 91.88 94 GLU A CA 1
ATOM 767 C C . GLU A 1 94 ? -12.009 -15.360 -1.275 1.00 91.88 94 GLU A C 1
ATOM 769 O O . GLU A 1 94 ? -12.436 -16.149 -0.435 1.00 91.88 94 GLU A O 1
ATOM 774 N N . ASN A 1 95 ? -10.705 -15.257 -1.544 1.00 94.88 95 ASN A N 1
ATOM 775 C CA . ASN A 1 95 ? -9.699 -16.120 -0.937 1.00 94.88 95 ASN A CA 1
ATOM 776 C C . ASN A 1 95 ? -8.321 -15.423 -0.834 1.00 94.88 95 ASN A C 1
ATOM 778 O O . ASN A 1 95 ? -8.077 -14.420 -1.517 1.00 94.88 95 ASN A O 1
ATOM 782 N N . PRO A 1 96 ? -7.387 -15.962 -0.024 1.00 94.56 96 PRO A N 1
ATOM 783 C CA . PRO A 1 96 ? -6.049 -15.385 0.141 1.00 94.56 96 PRO A CA 1
ATOM 784 C C . PRO A 1 96 ? -5.219 -15.323 -1.151 1.00 94.56 96 PRO A C 1
ATOM 786 O O . PRO A 1 96 ? -4.360 -14.455 -1.299 1.00 94.56 96 PRO A O 1
ATOM 789 N N . ALA A 1 97 ? -5.462 -16.217 -2.117 1.00 96.50 97 ALA A N 1
ATOM 790 C CA . ALA A 1 97 ? -4.766 -16.176 -3.401 1.00 96.50 97 ALA A CA 1
ATOM 791 C C . ALA A 1 97 ? -5.215 -14.969 -4.242 1.00 96.50 97 ALA A C 1
ATOM 793 O O . ALA A 1 97 ? -4.372 -14.288 -4.825 1.00 96.50 97 ALA A O 1
ATOM 794 N N . HIS A 1 98 ? -6.515 -14.656 -4.250 1.00 96.88 98 HIS A N 1
ATOM 795 C CA . HIS A 1 98 ? -7.064 -13.455 -4.881 1.00 96.88 98 HIS A CA 1
ATOM 796 C C . HIS A 1 98 ? -6.567 -12.189 -4.178 1.00 96.88 98 HIS A C 1
ATOM 798 O O . HIS A 1 98 ? -6.205 -11.227 -4.850 1.00 96.88 98 HIS A O 1
ATOM 804 N N . GLU A 1 99 ? -6.468 -12.207 -2.846 1.00 97.19 99 GLU A N 1
ATOM 805 C CA . GLU A 1 99 ? -5.890 -11.104 -2.067 1.00 97.19 99 GLU A CA 1
ATOM 806 C C . GLU A 1 99 ? -4.434 -10.834 -2.446 1.00 97.19 99 GLU A C 1
ATOM 808 O O . GLU A 1 99 ? -4.079 -9.706 -2.803 1.00 97.19 99 GLU A O 1
ATOM 813 N N . LYS A 1 100 ? -3.604 -11.880 -2.475 1.00 97.44 100 LYS A N 1
ATOM 814 C CA . LYS A 1 100 ? -2.215 -11.768 -2.920 1.00 97.44 100 LYS A CA 1
ATOM 815 C C . LYS A 1 100 ? -2.121 -11.283 -4.366 1.00 97.44 100 LYS A C 1
ATOM 817 O O . LYS A 1 100 ? -1.322 -10.399 -4.660 1.00 97.44 100 LYS A O 1
ATOM 822 N N . ALA A 1 101 ? -2.927 -11.838 -5.270 1.00 97.88 101 ALA A N 1
ATOM 823 C CA . ALA A 1 101 ? -2.921 -11.453 -6.677 1.00 97.88 101 ALA A CA 1
ATOM 824 C C . ALA A 1 101 ? -3.310 -9.981 -6.864 1.00 97.88 101 ALA A C 1
ATOM 826 O O . ALA A 1 101 ? -2.678 -9.277 -7.651 1.00 97.88 101 ALA A O 1
ATOM 827 N N . TRP A 1 102 ? -4.300 -9.498 -6.111 1.00 98.25 102 TRP A N 1
ATOM 828 C CA . TRP A 1 102 ? -4.702 -8.096 -6.125 1.00 98.25 102 TRP A CA 1
ATOM 829 C C . TRP A 1 102 ? -3.558 -7.187 -5.667 1.00 98.25 102 TRP A C 1
ATOM 831 O O . TRP A 1 102 ? -3.194 -6.259 -6.390 1.00 98.25 102 TRP A O 1
ATOM 841 N N . LEU A 1 103 ? -2.931 -7.495 -4.526 1.00 98.50 103 LEU A N 1
ATOM 842 C CA . LEU A 1 103 ? -1.809 -6.718 -3.984 1.00 98.50 103 LEU A CA 1
ATOM 843 C C . LEU A 1 103 ? -0.633 -6.659 -4.965 1.00 98.50 103 LEU A C 1
ATOM 845 O O . LEU A 1 103 ? -0.102 -5.583 -5.234 1.00 98.50 103 LEU A O 1
ATOM 849 N N . LEU A 1 104 ? -0.259 -7.799 -5.552 1.00 98.44 104 LEU A N 1
ATOM 850 C CA . LEU A 1 104 ? 0.828 -7.858 -6.528 1.00 98.44 104 LEU A CA 1
ATOM 851 C C . LEU A 1 104 ? 0.471 -7.136 -7.837 1.00 98.44 104 LEU A C 1
ATOM 853 O O . LEU A 1 104 ? 1.311 -6.472 -8.438 1.00 98.44 104 LEU A O 1
ATOM 857 N N . LYS A 1 105 ? -0.786 -7.190 -8.279 1.00 98.38 105 LYS A N 1
ATOM 858 C CA . LYS A 1 105 ? -1.222 -6.431 -9.457 1.00 98.38 105 LYS A CA 1
ATOM 859 C C . LYS A 1 105 ? -1.122 -4.925 -9.219 1.00 98.38 105 LYS A C 1
ATOM 861 O O . LYS A 1 105 ? -0.635 -4.204 -10.088 1.00 98.38 105 LYS A O 1
ATOM 866 N N . VAL A 1 106 ? -1.560 -4.452 -8.053 1.00 98.50 106 VAL A N 1
ATOM 867 C CA . VAL A 1 106 ? -1.492 -3.030 -7.690 1.00 98.50 106 VAL A CA 1
ATOM 868 C C . VAL A 1 106 ? -0.043 -2.568 -7.589 1.00 98.50 106 VAL A C 1
ATOM 870 O O . VAL A 1 106 ? 0.315 -1.603 -8.259 1.00 98.50 106 VAL A O 1
ATOM 873 N N . ALA A 1 107 ? 0.803 -3.281 -6.847 1.00 98.75 107 ALA A N 1
ATOM 874 C CA . ALA A 1 107 ? 2.213 -2.924 -6.725 1.00 98.75 107 ALA A CA 1
ATOM 875 C C . ALA A 1 107 ? 2.934 -2.931 -8.083 1.00 98.75 107 ALA A C 1
ATOM 877 O O . ALA A 1 107 ? 3.642 -1.979 -8.389 1.00 98.75 107 ALA A O 1
ATOM 878 N N . ALA A 1 108 ? 2.688 -3.921 -8.951 1.00 98.56 108 ALA A N 1
ATOM 879 C CA . ALA A 1 108 ? 3.269 -3.936 -10.295 1.00 98.56 108 ALA A CA 1
ATOM 880 C C . ALA A 1 108 ? 2.832 -2.728 -11.142 1.00 98.56 108 ALA A C 1
ATOM 882 O O . ALA A 1 108 ? 3.642 -2.159 -11.874 1.00 98.56 108 ALA A O 1
ATOM 883 N N . ASN A 1 109 ? 1.565 -2.316 -11.046 1.00 98.56 109 ASN A N 1
ATOM 884 C CA . ASN A 1 109 ? 1.074 -1.131 -11.750 1.00 98.56 109 ASN A CA 1
ATOM 885 C C . ASN A 1 109 ? 1.715 0.155 -11.214 1.00 98.56 109 ASN A C 1
ATOM 887 O O . ASN A 1 109 ? 2.120 1.004 -12.003 1.00 98.56 109 ASN A O 1
ATOM 891 N N . LEU A 1 110 ? 1.855 0.292 -9.893 1.00 98.50 110 LEU A N 1
ATOM 892 C CA . LEU A 1 110 ? 2.506 1.458 -9.295 1.00 98.50 110 LEU A CA 1
ATOM 893 C C . LEU A 1 110 ? 3.999 1.519 -9.626 1.00 98.50 110 LEU A C 1
ATOM 895 O O . LEU A 1 110 ? 4.496 2.593 -9.953 1.00 98.50 110 LEU A O 1
ATOM 899 N N . SER A 1 111 ? 4.698 0.381 -9.636 1.00 98.44 111 SER A N 1
ATOM 900 C CA . SER A 1 111 ? 6.091 0.320 -10.088 1.00 98.44 111 SER A CA 1
ATOM 901 C C . SER A 1 111 ? 6.236 0.790 -11.535 1.00 98.44 111 SER A C 1
ATOM 903 O O . SER A 1 111 ? 7.110 1.601 -11.821 1.00 98.44 111 SER A O 1
ATOM 905 N N . LYS A 1 112 ? 5.358 0.350 -12.446 1.00 97.81 112 LYS A N 1
ATOM 906 C CA . LYS A 1 112 ? 5.365 0.817 -13.845 1.00 97.81 112 LYS A CA 1
ATOM 907 C C . LYS A 1 112 ? 5.126 2.323 -13.943 1.00 97.81 112 LYS A C 1
ATOM 909 O O . LYS A 1 112 ? 5.892 3.008 -14.609 1.00 97.81 112 LYS A O 1
ATOM 914 N N . ASN A 1 113 ? 4.152 2.846 -13.197 1.00 97.00 113 ASN A N 1
ATOM 915 C CA . ASN A 1 113 ? 3.899 4.286 -13.141 1.00 97.00 113 ASN A CA 1
ATOM 916 C C . ASN A 1 113 ? 5.117 5.064 -12.615 1.00 97.00 113 ASN A C 1
ATOM 918 O O . ASN A 1 113 ? 5.428 6.132 -13.137 1.00 97.00 113 ASN A O 1
ATOM 922 N N . ARG A 1 114 ? 5.825 4.538 -11.604 1.00 95.81 114 ARG A N 1
ATOM 923 C CA . ARG A 1 114 ? 7.057 5.150 -11.081 1.00 95.81 114 ARG A CA 1
ATOM 924 C C . ARG A 1 114 ? 8.175 5.138 -12.124 1.00 95.81 114 ARG A C 1
ATOM 926 O O . ARG A 1 114 ? 8.858 6.145 -12.260 1.00 95.81 114 ARG A O 1
ATOM 933 N N . ILE A 1 115 ? 8.334 4.057 -12.888 1.00 95.50 115 ILE A N 1
ATOM 934 C CA . ILE A 1 115 ? 9.298 3.992 -14.001 1.00 95.50 115 ILE A CA 1
ATOM 935 C C . ILE A 1 115 ? 8.965 5.045 -15.060 1.00 95.50 115 ILE A C 1
ATOM 937 O O . ILE A 1 115 ? 9.846 5.797 -15.472 1.00 95.50 115 ILE A O 1
ATOM 941 N N . ASP A 1 116 ? 7.699 5.138 -15.470 1.00 93.88 116 ASP A N 1
ATOM 942 C CA . ASP A 1 116 ? 7.258 6.129 -16.453 1.00 93.88 116 ASP A CA 1
ATOM 943 C C . ASP A 1 116 ? 7.480 7.565 -15.951 1.00 93.88 116 ASP A C 1
ATOM 945 O O . ASP A 1 116 ? 7.967 8.414 -16.698 1.00 93.88 116 ASP A O 1
ATOM 949 N N . TYR A 1 117 ? 7.188 7.824 -14.673 1.00 90.12 117 TYR A N 1
ATOM 950 C CA . TYR A 1 117 ? 7.448 9.107 -14.020 1.00 90.12 117 TYR A CA 1
ATOM 951 C C . TYR A 1 117 ? 8.943 9.448 -13.988 1.00 90.12 117 TYR A C 1
ATOM 953 O O . TYR A 1 117 ? 9.330 10.562 -14.348 1.00 90.12 117 TYR A O 1
ATOM 961 N N . ASN A 1 118 ? 9.786 8.485 -13.606 1.00 89.19 118 ASN A N 1
ATOM 962 C CA . ASN A 1 118 ? 11.236 8.653 -13.569 1.00 89.19 118 ASN A CA 1
ATOM 963 C C . ASN A 1 118 ? 11.801 8.909 -14.972 1.00 89.19 118 ASN A C 1
ATOM 965 O O . ASN A 1 118 ? 12.667 9.763 -15.115 1.00 89.19 118 ASN A O 1
ATOM 969 N N . ARG A 1 119 ? 11.276 8.247 -16.014 1.00 88.00 119 ARG A N 1
ATOM 970 C CA . ARG A 1 119 ? 11.692 8.458 -17.411 1.00 88.00 119 ARG A CA 1
ATOM 971 C C . ARG A 1 119 ? 11.419 9.881 -17.897 1.00 88.00 119 ARG A C 1
ATOM 973 O O . ARG A 1 119 ? 12.255 10.455 -18.574 1.00 88.00 119 ARG A O 1
ATOM 980 N N . ILE A 1 120 ? 10.275 10.475 -17.553 1.00 85.88 120 ILE A N 1
ATOM 981 C CA . ILE A 1 120 ? 9.960 11.865 -17.949 1.00 85.88 120 ILE A CA 1
ATOM 982 C C . ILE A 1 120 ? 10.917 12.866 -17.283 1.00 85.88 120 ILE A C 1
ATOM 984 O O . ILE A 1 120 ? 11.179 13.935 -17.826 1.00 85.88 120 ILE A O 1
ATOM 988 N N . ARG A 1 121 ? 11.423 12.526 -16.094 1.00 78.31 121 ARG A N 1
ATOM 989 C CA . ARG A 1 121 ? 12.367 13.347 -15.328 1.00 78.31 121 ARG A CA 1
ATOM 990 C C . ARG A 1 121 ? 13.820 12.911 -15.476 1.00 78.31 121 ARG A C 1
ATOM 992 O O . ARG A 1 121 ? 14.666 13.467 -14.779 1.00 78.31 121 ARG A O 1
ATOM 999 N N . GLN A 1 122 ? 14.116 11.955 -16.357 1.00 72.62 122 GLN A N 1
ATOM 1000 C CA . GLN A 1 122 ? 15.487 11.727 -16.787 1.00 72.62 122 GLN A CA 1
ATOM 1001 C C . GLN A 1 122 ? 15.920 12.974 -17.543 1.00 72.62 122 GLN A C 1
ATOM 1003 O O . GLN A 1 122 ? 15.514 13.224 -18.673 1.00 72.62 122 GLN A O 1
ATOM 1008 N N . THR A 1 123 ? 16.685 13.804 -16.853 1.00 66.38 123 THR A N 1
ATOM 1009 C CA . THR A 1 123 ? 17.481 14.845 -17.475 1.00 66.38 123 THR A CA 1
ATOM 1010 C C . THR A 1 123 ? 18.756 14.180 -17.955 1.00 66.38 123 THR A C 1
ATOM 1012 O O . THR A 1 123 ? 19.443 13.552 -17.145 1.00 66.38 123 THR A O 1
ATOM 1015 N N . ASP A 1 124 ? 19.066 14.314 -19.239 1.00 63.81 124 ASP A N 1
ATOM 1016 C CA . ASP A 1 124 ? 20.410 14.003 -19.711 1.00 63.81 124 ASP A CA 1
ATOM 1017 C C . ASP A 1 124 ? 21.414 14.882 -18.957 1.00 63.81 124 ASP A C 1
ATOM 1019 O O . ASP A 1 124 ? 21.123 16.037 -18.615 1.00 63.81 124 ASP A O 1
ATOM 1023 N N . GLU A 1 125 ? 22.588 14.325 -18.662 1.00 62.91 125 GLU A N 1
ATOM 1024 C CA . GLU A 1 125 ? 23.700 15.137 -18.184 1.00 62.91 125 GLU A CA 1
ATOM 1025 C C . GLU A 1 125 ? 24.006 16.204 -19.235 1.00 62.91 125 GLU A C 1
ATOM 1027 O O . GLU A 1 125 ? 24.030 15.931 -20.437 1.00 62.91 125 GLU A O 1
ATOM 1032 N N . LEU A 1 126 ? 24.201 17.443 -18.780 1.00 64.38 126 LEU A N 1
ATOM 1033 C CA . LEU A 1 126 ? 24.563 18.533 -19.670 1.00 64.38 126 LEU A CA 1
ATOM 1034 C C . LEU A 1 126 ? 25.948 18.214 -20.248 1.00 64.38 126 LEU A C 1
ATOM 1036 O O . LEU A 1 126 ? 26.948 18.307 -19.539 1.00 64.38 126 LEU A O 1
ATOM 1040 N N . GLU A 1 127 ? 26.009 17.804 -21.513 1.00 67.69 127 GLU A N 1
ATOM 1041 C CA . GLU A 1 127 ? 27.282 17.523 -22.169 1.00 67.69 127 GLU A CA 1
ATOM 1042 C C . GLU A 1 127 ? 28.086 18.833 -22.242 1.00 67.69 127 GLU A C 1
ATOM 1044 O O . GLU A 1 127 ? 27.667 19.786 -22.899 1.00 67.69 127 GLU A O 1
ATOM 1049 N N . GLU A 1 128 ? 29.234 18.920 -21.558 1.00 64.50 128 GLU A N 1
ATOM 1050 C CA . GLU A 1 128 ? 30.081 20.132 -21.561 1.00 64.50 128 GLU A CA 1
ATOM 1051 C C . GLU A 1 128 ? 30.599 20.490 -22.969 1.00 64.50 128 GLU A C 1
ATOM 1053 O O . GLU A 1 128 ? 31.055 21.608 -23.212 1.00 64.50 128 GLU A O 1
ATOM 1058 N N . THR A 1 129 ? 30.505 19.550 -23.915 1.00 67.50 129 THR A N 1
ATOM 1059 C CA . THR A 1 129 ? 30.814 19.728 -25.339 1.00 67.50 129 THR A CA 1
ATOM 1060 C C . THR A 1 129 ? 29.739 20.510 -26.095 1.00 67.50 129 THR A C 1
ATOM 1062 O O . THR A 1 129 ? 30.028 21.030 -27.176 1.00 67.50 129 THR A O 1
ATOM 1065 N N . LEU A 1 130 ? 28.526 20.653 -25.540 1.00 59.59 130 LEU A N 1
ATOM 1066 C CA . LEU A 1 130 ? 27.483 21.545 -26.047 1.00 59.59 130 LEU A CA 1
ATOM 1067 C C . LEU A 1 130 ? 27.876 22.992 -25.740 1.00 59.59 130 LEU A C 1
ATOM 1069 O O . LEU A 1 130 ? 27.291 23.682 -24.903 1.00 59.59 130 LEU A O 1
ATOM 1073 N N . VAL A 1 131 ? 28.899 23.468 -26.443 1.00 62.00 131 VAL A N 1
ATOM 1074 C CA . VAL A 1 131 ? 29.253 24.878 -26.488 1.00 62.00 131 VAL A CA 1
ATOM 1075 C C . VAL A 1 131 ? 28.076 25.595 -27.137 1.00 62.00 131 VAL A C 1
ATOM 1077 O O . VAL A 1 131 ? 27.896 25.555 -28.354 1.00 62.00 131 VAL A O 1
ATOM 1080 N N . ALA A 1 132 ? 27.254 26.266 -26.330 1.00 63.19 132 ALA A N 1
ATOM 1081 C CA . ALA A 1 132 ? 26.403 27.314 -26.861 1.00 63.19 132 ALA A CA 1
ATOM 1082 C C . ALA A 1 132 ? 27.334 28.305 -27.570 1.00 63.19 132 ALA A C 1
ATOM 1084 O O . ALA A 1 132 ? 28.215 28.876 -26.922 1.00 63.19 132 ALA A O 1
ATOM 1085 N N . GLU A 1 133 ? 27.178 28.489 -28.886 1.00 63.88 133 GLU A N 1
ATOM 1086 C CA . GLU A 1 133 ? 27.831 29.594 -29.586 1.00 63.88 133 GLU A CA 1
ATOM 1087 C C . GLU A 1 133 ? 27.476 30.870 -28.822 1.00 63.88 133 GLU A C 1
ATOM 1089 O O . GLU A 1 133 ? 26.347 31.368 -28.893 1.00 63.88 133 GLU A O 1
ATOM 1094 N N . LYS A 1 134 ? 28.432 31.399 -28.054 1.00 58.75 134 LYS A N 1
ATOM 1095 C CA . LYS A 1 134 ? 28.329 32.745 -27.510 1.00 58.75 134 LYS A CA 1
ATOM 1096 C C . LYS A 1 134 ? 28.349 33.676 -28.712 1.00 58.75 134 LYS A C 1
ATOM 1098 O O . LYS A 1 134 ? 29.404 34.078 -29.184 1.00 58.75 134 LYS A O 1
ATOM 1103 N N . ARG A 1 135 ? 27.171 34.008 -29.239 1.00 63.56 135 ARG A N 1
ATOM 1104 C CA . ARG A 1 135 ? 27.021 35.167 -30.115 1.00 63.56 135 ARG A CA 1
ATOM 1105 C C . ARG A 1 135 ? 27.209 36.384 -29.225 1.00 63.56 135 ARG A C 1
ATOM 1107 O O . ARG A 1 135 ? 26.302 36.764 -28.491 1.00 63.56 135 ARG A O 1
ATOM 1114 N N . GLU A 1 136 ? 28.424 36.921 -29.238 1.00 64.19 136 GLU A N 1
ATOM 1115 C CA . GLU A 1 136 ? 28.874 37.968 -28.313 1.00 64.19 136 GLU A CA 1
ATOM 1116 C C . GLU A 1 136 ? 28.122 39.296 -28.472 1.00 64.19 136 GLU A C 1
ATOM 1118 O O . GLU A 1 136 ? 28.190 40.137 -27.581 1.00 64.19 136 GLU A O 1
ATOM 1123 N N . ASP A 1 137 ? 27.315 39.459 -29.525 1.00 68.62 137 ASP A N 1
ATOM 1124 C CA . ASP A 1 137 ? 26.460 40.632 -29.694 1.00 68.62 137 ASP A CA 1
ATOM 1125 C C . ASP A 1 137 ? 25.013 40.262 -30.052 1.00 68.62 137 ASP A C 1
ATOM 1127 O O . ASP A 1 137 ? 24.600 40.212 -31.209 1.00 68.62 137 ASP A O 1
ATOM 1131 N N . LEU A 1 138 ? 24.198 40.053 -29.015 1.00 72.12 138 LEU A N 1
ATOM 1132 C CA . LEU A 1 138 ? 22.731 39.997 -29.116 1.00 72.12 138 LEU A CA 1
ATOM 1133 C C . LEU A 1 138 ? 22.075 41.372 -28.889 1.00 72.12 138 LEU A C 1
ATOM 1135 O O . LEU A 1 138 ? 20.863 41.454 -28.686 1.00 72.12 138 LEU A O 1
ATOM 1139 N N . ARG A 1 139 ? 22.852 42.464 -28.933 1.00 76.25 139 ARG A N 1
ATOM 1140 C CA . ARG A 1 139 ? 22.362 43.841 -28.724 1.00 76.25 139 ARG A CA 1
ATOM 1141 C C . ARG A 1 139 ? 21.197 44.191 -29.646 1.00 76.25 139 ARG A C 1
ATOM 1143 O O . ARG A 1 139 ? 20.196 44.719 -29.179 1.00 76.25 139 ARG A O 1
ATOM 1150 N N . PHE A 1 140 ? 21.288 43.790 -30.913 1.00 79.44 140 PHE A N 1
ATOM 1151 C CA . PHE A 1 140 ? 20.225 43.953 -31.909 1.00 79.44 140 PHE A CA 1
ATOM 1152 C C . PHE A 1 140 ? 18.891 43.318 -31.468 1.00 79.44 140 PHE A C 1
ATOM 1154 O O . PHE A 1 140 ? 17.831 43.913 -31.650 1.00 79.44 140 PHE A O 1
ATOM 1161 N N . VAL A 1 141 ? 18.925 42.128 -30.855 1.00 80.62 141 VAL A N 1
ATOM 1162 C CA . VAL A 1 141 ? 17.710 41.434 -30.391 1.00 80.62 141 VAL A CA 1
ATOM 1163 C C . VAL A 1 141 ? 17.077 42.202 -29.236 1.00 80.62 141 VAL A C 1
ATOM 1165 O O . VAL A 1 141 ? 15.861 42.369 -29.186 1.00 80.62 141 VAL A O 1
ATOM 1168 N N . TRP A 1 142 ? 17.905 42.707 -28.322 1.00 78.50 142 TRP A N 1
ATOM 1169 C CA . TRP A 1 142 ? 17.436 43.493 -27.188 1.00 78.50 142 TRP A CA 1
ATOM 1170 C C . TRP A 1 142 ? 16.841 44.841 -27.625 1.00 78.50 142 TRP A C 1
ATOM 1172 O O . TRP A 1 142 ? 15.784 45.232 -27.134 1.00 78.50 142 TRP A O 1
ATOM 1182 N N . GLU A 1 143 ? 17.464 45.522 -28.591 1.00 81.94 143 GLU A N 1
ATOM 1183 C CA . GLU A 1 143 ? 16.926 46.747 -29.200 1.00 81.94 143 GLU A CA 1
ATOM 1184 C C . GLU A 1 143 ? 15.575 46.505 -29.882 1.00 81.94 143 GLU A C 1
ATOM 1186 O O . GLU A 1 143 ? 14.642 47.286 -29.692 1.00 81.94 143 GLU A O 1
ATOM 1191 N N . ALA A 1 144 ? 15.438 45.395 -30.611 1.00 86.38 144 ALA A N 1
ATOM 1192 C CA . ALA A 1 144 ? 14.186 45.019 -31.258 1.00 86.38 144 ALA A CA 1
ATOM 1193 C C . ALA A 1 144 ? 13.064 44.734 -30.245 1.00 86.38 144 ALA A C 1
ATOM 1195 O O . ALA A 1 144 ? 11.940 45.191 -30.437 1.00 86.38 144 ALA A O 1
ATOM 1196 N N . VAL A 1 145 ? 13.361 44.030 -29.143 1.00 86.06 145 VAL A N 1
ATOM 1197 C CA . VAL A 1 145 ? 12.390 43.785 -28.059 1.00 86.06 145 VAL A CA 1
ATOM 1198 C C . VAL A 1 145 ? 11.995 45.091 -27.369 1.00 86.06 145 VAL A C 1
ATOM 1200 O O . VAL A 1 145 ? 10.824 45.289 -27.060 1.00 86.06 145 VAL A O 1
ATOM 1203 N N . ARG A 1 146 ? 12.948 46.008 -27.167 1.00 84.62 146 ARG A N 1
ATOM 1204 C CA . ARG A 1 146 ? 12.691 47.327 -26.572 1.00 84.62 146 ARG A CA 1
ATOM 1205 C C . ARG A 1 146 ? 11.802 48.212 -27.449 1.00 84.62 146 ARG A C 1
ATOM 1207 O O . ARG A 1 146 ? 11.071 49.040 -26.921 1.00 84.62 146 ARG A O 1
ATOM 1214 N N . ALA A 1 147 ? 11.884 48.061 -28.768 1.00 89.38 147 ALA A N 1
ATOM 1215 C CA . ALA A 1 147 ? 11.095 48.831 -29.725 1.00 89.38 147 ALA A CA 1
ATOM 1216 C C . ALA A 1 147 ? 9.641 48.343 -29.864 1.00 89.38 147 ALA A C 1
ATOM 1218 O O . ALA A 1 147 ? 8.864 48.951 -30.603 1.00 89.38 147 ALA A O 1
ATOM 1219 N N . LEU A 1 148 ? 9.261 47.254 -29.189 1.00 87.75 148 LEU A N 1
ATOM 1220 C CA . LEU A 1 148 ? 7.880 46.791 -29.200 1.00 87.75 148 LEU A CA 1
ATOM 1221 C C . LEU A 1 148 ? 6.984 47.776 -28.429 1.00 87.75 148 LEU A C 1
ATOM 1223 O O . LEU A 1 148 ? 7.344 48.187 -27.325 1.00 87.75 148 LEU A O 1
ATOM 1227 N N . PRO A 1 149 ? 5.816 48.152 -28.980 1.00 79.44 149 PRO A N 1
ATOM 1228 C CA . PRO A 1 149 ? 4.863 48.986 -28.263 1.00 79.44 149 PRO A CA 1
ATOM 1229 C C . PRO A 1 149 ? 4.330 48.243 -27.034 1.00 79.44 149 PRO A C 1
ATOM 1231 O O . PRO A 1 149 ? 4.114 47.028 -27.073 1.00 79.44 149 PRO A O 1
ATOM 1234 N N . GLU A 1 150 ? 4.112 48.981 -25.948 1.00 71.94 150 GLU A N 1
ATOM 1235 C CA . GLU A 1 150 ? 3.462 48.439 -24.756 1.00 71.94 150 GLU A CA 1
ATOM 1236 C C . GLU A 1 150 ? 2.048 47.956 -25.112 1.00 71.94 150 GLU A C 1
ATOM 1238 O O . GLU A 1 150 ? 1.347 48.580 -25.914 1.00 71.94 150 GLU A O 1
ATOM 1243 N N . LYS A 1 151 ? 1.670 46.796 -24.566 1.00 49.69 151 LYS A N 1
ATOM 1244 C CA . LYS A 1 151 ? 0.331 46.222 -24.740 1.00 49.69 151 LYS A CA 1
ATOM 1245 C C . LYS A 1 151 ? -0.720 46.995 -23.961 1.00 49.69 151 LYS A C 1
ATOM 1247 O O . LYS A 1 151 ? -0.424 47.354 -22.801 1.00 49.69 151 LYS A O 1
#

pLDDT: mean 84.86, std 15.83, range [43.09, 98.75]

Foldseek 3Di:
DVVVVVVVVVVVVVVVVVVVVVVVVVVVVVVVVVVVVVVVVVVVVLVVVLVVCCVPCVVVQLVLLCVLQVDNVRSVVLSVVLSVCCSVVVDDDDDVVRVNVSSNVSSNVVSVVVVVVVVVVPDDDDDPVPPPPPPVDPVVVVVVVVPDDDD

Organism: NCBI:txid301302

Radius of gyration: 33.96 Å; chains: 1; bounding box: 72×65×82 Å

Secondary structure (DSSP, 8-state):
-HHHHHHHHHHHHHHHHHHHHHHHHHHHHHHHHHHHHHHHHHHHHHHHHHHHHHHHHHHHHHHHHHHHH--HHHHHHHHHHHHHHHHHH----SSHHHHHHHHHHHHHHHHHHHHHHHHHT-PPP--TT------S--HHHHHHHHTSPP-